Protein 4GLK (pdb70)

GO terms:
  GO:0004521 RNA endonuclease activity (F, IDA)

Radius of gyration: 15.34 Å; Cα contacts (8 Å, |Δi|>4): 278; chains: 1; bounding box: 35×34×40 Å

CATH classification: 3.10.129.130

InterPro domains:
  IPR025911 ToxN/AbiQ toxin [PF13958] (15-171)
  IPR053735 Type III TA system endoribonuclease [G3DSA:3.10.129.130] (12-183)

Structure (mmCIF, N/CA/C/O backbone):
data_4GLK
#
_entry.id   4GLK
#
_cell.length_a   50.140
_cell.length_b   54.510
_cell.length_c   64.240
_cell.angle_alpha   90.00
_cell.angle_beta   90.00
_cell.angle_gamma   90.00
#
_symmetry.space_group_name_H-M   'P 21 21 21'
#
loop_
_entity.id
_entity.type
_entity.pdbx_description
1 polymer AbiQ
2 non-polymer GLYCEROL
3 water water
#
loop_
_atom_site.group_PDB
_atom_site.id
_atom_site.type_symbol
_atom_site.label_atom_id
_atom_site.label_alt_id
_atom_site.label_comp_id
_atom_site.label_asym_id
_atom_site.label_entity_id
_atom_site.label_seq_id
_atom_site.pdbx_PDB_ins_code
_atom_site.Cartn_x
_atom_site.Cartn_y
_atom_site.Cartn_z
_atom_site.occupancy
_atom_site.B_iso_or_equiv
_atom_site.auth_seq_id
_atom_site.auth_comp_id
_atom_site.auth_asym_id
_atom_site.auth_atom_id
_atom_site.pdbx_PDB_model_num
ATOM 1 N N . GLY A 1 1 ? 9.477 14.555 -21.103 1.00 45.02 1 GLY A N 1
ATOM 2 C CA . GLY A 1 1 ? 8.332 13.887 -20.463 1.00 44.15 1 GLY A CA 1
ATOM 3 C C . GLY A 1 1 ? 6.973 14.426 -20.962 1.00 44.59 1 GLY A C 1
ATOM 4 O O . GLY A 1 1 ? 6.854 15.624 -21.216 1.00 44.94 1 GLY A O 1
ATOM 5 N N . THR A 1 2 ? 5.967 13.536 -21.128 1.00 36.69 2 THR A N 1
ATOM 6 C CA . THR A 1 2 ? 4.661 13.867 -21.718 1.00 34.73 2 THR A CA 1
ATOM 7 C C . THR A 1 2 ? 3.439 13.896 -20.794 1.00 31.36 2 THR A C 1
ATOM 8 O O . THR A 1 2 ? 3.265 13.005 -19.975 1.00 30.54 2 THR A O 1
ATOM 12 N N . LEU A 1 3 ? 2.546 14.869 -21.012 1.00 23.44 3 LEU A N 1
ATOM 13 C CA . LEU A 1 3 ? 1.274 14.987 -20.293 1.00 23.27 3 LEU A CA 1
ATOM 14 C C . LEU A 1 3 ? 0.305 13.847 -20.734 1.00 26.84 3 LEU A C 1
ATOM 15 O O . LEU A 1 3 ? 0.192 13.558 -21.925 1.00 24.69 3 LEU A O 1
ATOM 20 N N . ARG A 1 4 ? -0.374 13.209 -19.769 1.00 23.86 4 ARG A N 1
ATOM 21 C CA . ARG A 1 4 ? -1.301 12.108 -20.014 1.00 23.17 4 ARG A CA 1
ATOM 22 C C . ARG A 1 4 ? -2.410 12.169 -19.017 1.00 26.70 4 ARG A C 1
ATOM 23 O O . ARG A 1 4 ? -2.252 12.813 -17.986 1.00 26.16 4 ARG A O 1
ATOM 31 N N . PHE A 1 5 ? -3.464 11.359 -19.233 1.00 24.17 5 PHE A N 1
ATOM 32 C CA . PHE A 1 5 ? -4.600 11.260 -18.321 1.00 23.28 5 PHE A CA 1
ATOM 33 C C . PHE A 1 5 ? -4.413 10.114 -17.360 1.00 24.76 5 PHE A C 1
ATOM 34 O O . PHE A 1 5 ? -3.959 9.030 -17.734 1.00 23.20 5 PHE A O 1
ATOM 42 N N . PHE A 1 6 ? -4.788 10.346 -16.117 1.00 20.14 6 PHE A N 1
ATOM 43 C CA . PHE A 1 6 ? -4.671 9.322 -15.092 1.00 19.13 6 PHE A CA 1
ATOM 44 C C . PHE A 1 6 ? -5.832 9.422 -14.160 1.00 25.86 6 PHE A C 1
ATOM 45 O O . PHE A 1 6 ? -6.516 10.457 -14.100 1.00 25.25 6 PHE A O 1
ATOM 53 N N . THR A 1 7 ? -6.001 8.353 -13.373 1.00 22.22 7 THR A N 1
ATOM 54 C CA . THR A 1 7 ? -6.870 8.319 -12.226 1.00 22.10 7 THR A CA 1
ATOM 55 C C . THR A 1 7 ? -5.931 7.938 -11.093 1.00 23.88 7 THR A C 1
ATOM 56 O O . THR A 1 7 ? -4.779 7.535 -11.321 1.00 20.45 7 THR A O 1
ATOM 60 N N . VAL A 1 8 ? -6.393 8.132 -9.871 1.00 20.60 8 VAL A N 1
ATOM 61 C CA . VAL A 1 8 ? -5.622 7.801 -8.686 1.00 20.85 8 VAL A CA 1
ATOM 62 C C . VAL A 1 8 ? -6.446 6.754 -7.937 1.00 27.29 8 VAL A C 1
ATOM 63 O O . VAL A 1 8 ? -7.681 6.736 -8.082 1.00 26.59 8 VAL A O 1
ATOM 67 N N . THR A 1 9 ? -5.785 5.835 -7.192 1.00 25.02 9 THR A N 1
ATOM 68 C CA . THR A 1 9 ? -6.536 4.818 -6.445 1.00 24.53 9 THR A CA 1
ATOM 69 C C . THR A 1 9 ? -7.430 5.509 -5.397 1.00 29.56 9 THR A C 1
ATOM 70 O O . THR A 1 9 ? -7.002 6.490 -4.769 1.00 28.31 9 THR A O 1
ATOM 74 N N . ASP A 1 10 ? -8.662 4.989 -5.215 1.00 27.34 10 ASP A N 1
ATOM 75 C CA . ASP A 1 10 ? -9.639 5.463 -4.236 1.00 27.13 10 ASP A CA 1
ATOM 76 C C . ASP A 1 10 ? -9.026 5.400 -2.846 1.00 31.98 10 ASP A C 1
ATOM 77 O O . ASP A 1 10 ? -9.254 6.300 -2.038 1.00 31.69 10 ASP A O 1
ATOM 82 N N . GLU A 1 11 ? -8.164 4.379 -2.601 1.00 29.93 11 GLU A N 1
ATOM 83 C CA . GLU A 1 11 ? -7.471 4.159 -1.328 1.00 29.92 11 GLU A CA 1
ATOM 84 C C . GLU A 1 11 ? -6.492 5.292 -1.008 1.00 31.17 11 GLU A C 1
ATOM 85 O O . GLU A 1 11 ? -6.560 5.869 0.081 1.00 30.85 11 GLU A O 1
ATOM 91 N N . TYR A 1 12 ? -5.607 5.642 -1.970 1.00 26.84 12 TYR A N 1
ATOM 92 C CA . TYR A 1 12 ? -4.670 6.746 -1.815 1.00 24.85 12 TYR A CA 1
ATOM 93 C C . TYR A 1 12 ? -5.398 8.094 -1.640 1.00 28.54 12 TYR A C 1
ATOM 94 O O . TYR A 1 12 ? -4.977 8.903 -0.814 1.00 29.35 12 TYR A O 1
ATOM 103 N N . ILE A 1 13 ? -6.460 8.350 -2.431 1.00 24.53 13 ILE A N 1
ATOM 104 C CA . ILE A 1 13 ? -7.242 9.596 -2.315 1.00 23.75 13 ILE A CA 1
ATOM 105 C C . ILE A 1 13 ? -7.894 9.694 -0.933 1.00 28.12 13 ILE A C 1
ATOM 106 O O . ILE A 1 13 ? -7.778 10.739 -0.284 1.00 28.66 13 ILE A O 1
ATOM 111 N N . ALA A 1 14 ? -8.529 8.591 -0.467 1.00 23.95 14 ALA A N 1
ATOM 112 C CA . ALA A 1 14 ? -9.180 8.537 0.848 1.00 24.90 14 ALA A CA 1
ATOM 113 C C . ALA A 1 14 ? -8.154 8.808 1.938 1.00 31.37 14 ALA A C 1
ATOM 114 O O . ALA A 1 14 ? -8.482 9.474 2.909 1.00 31.72 14 ALA A O 1
ATOM 116 N N . TYR A 1 15 ? -6.902 8.350 1.735 1.00 28.74 15 TYR A N 1
ATOM 117 C CA . TYR A 1 15 ? -5.797 8.562 2.657 1.00 29.68 15 TYR A CA 1
ATOM 118 C C . TYR A 1 15 ? -5.358 10.036 2.696 1.00 35.87 15 TYR A C 1
ATOM 119 O O . TYR A 1 15 ? -5.130 10.557 3.789 1.00 35.98 15 TYR A O 1
ATOM 128 N N . LEU A 1 16 ? -5.218 10.699 1.519 1.00 31.19 16 LEU A N 1
ATOM 129 C CA . LEU A 1 16 ? -4.839 12.114 1.487 1.00 30.58 16 LEU A CA 1
ATOM 130 C C . LEU A 1 16 ? -5.933 12.978 2.100 1.00 33.42 16 LEU A C 1
ATOM 131 O O . LEU A 1 16 ? -5.607 13.932 2.794 1.00 32.31 16 LEU A O 1
ATOM 136 N N . ARG A 1 17 ? -7.219 12.633 1.859 1.00 30.45 17 ARG A N 1
ATOM 137 C CA . ARG A 1 17 ? -8.372 13.374 2.385 1.00 30.61 17 ARG A CA 1
ATOM 138 C C . ARG A 1 17 ? -8.493 13.311 3.921 1.00 36.82 17 ARG A C 1
ATOM 139 O O . ARG A 1 17 ? -9.235 14.108 4.500 1.00 36.88 17 ARG A O 1
ATOM 147 N N . LYS A 1 18 ? -7.748 12.389 4.584 1.00 35.30 18 LYS A N 1
ATOM 148 C CA . LYS A 1 18 ? -7.642 12.330 6.050 1.00 36.08 18 LYS A CA 1
ATOM 149 C C . LYS A 1 18 ? -6.984 13.627 6.567 1.00 40.39 18 LYS A C 1
ATOM 150 O O . LYS A 1 18 ? -7.371 14.136 7.610 1.00 40.26 18 LYS A O 1
ATOM 156 N N . PHE A 1 19 ? -5.990 14.142 5.811 1.00 35.94 19 PHE A N 1
ATOM 157 C CA . PHE A 1 19 ? -5.151 15.306 6.155 1.00 35.29 19 PHE A CA 1
ATOM 158 C C . PHE A 1 19 ? -5.482 16.581 5.377 1.00 37.12 19 PHE A C 1
ATOM 159 O O . PHE A 1 19 ? -5.313 17.666 5.925 1.00 36.90 19 PHE A O 1
ATOM 167 N N . GLU A 1 20 ? -5.965 16.458 4.118 1.00 31.58 20 GLU A N 1
ATOM 168 C CA . GLU A 1 20 ? -6.324 17.589 3.270 1.00 29.89 20 GLU A CA 1
ATOM 169 C C . GLU A 1 20 ? -7.703 17.417 2.615 1.00 32.77 20 GLU A C 1
ATOM 170 O O . GLU A 1 20 ? -7.817 16.728 1.607 1.00 31.65 20 GLU A O 1
ATOM 176 N N . SER A 1 21 ? -8.732 18.106 3.151 1.00 30.59 21 SER A N 1
ATOM 177 C CA . SER A 1 21 ? -10.123 18.079 2.651 1.00 30.25 21 SER A CA 1
ATOM 178 C C . SER A 1 21 ? -10.275 18.727 1.260 1.00 33.69 21 SER A C 1
ATOM 179 O O . SER A 1 21 ? -11.316 18.562 0.603 1.00 32.05 21 SER A O 1
ATOM 182 N N . LYS A 1 22 ? -9.254 19.504 0.830 1.00 29.29 22 LYS A N 1
ATOM 183 C CA . LYS A 1 22 ? -9.273 20.178 -0.462 1.00 28.20 22 LYS A CA 1
ATOM 184 C C . LYS A 1 22 ? -9.049 19.191 -1.596 1.00 32.06 22 LYS A C 1
ATOM 185 O O . LYS A 1 22 ? -9.376 19.494 -2.750 1.00 31.86 22 LYS A O 1
ATOM 191 N N . VAL A 1 23 ? -8.454 18.020 -1.267 1.00 27.20 23 VAL A N 1
ATOM 192 C CA . VAL A 1 23 ? -8.189 16.935 -2.225 1.00 26.14 23 VAL A CA 1
ATOM 193 C C . VAL A 1 23 ? -9.560 16.496 -2.765 1.00 29.75 23 VAL A C 1
ATOM 194 O O . VAL A 1 23 ? -10.494 16.317 -1.982 1.00 29.00 23 VAL A O 1
ATOM 198 N N . HIS A 1 24 ? -9.690 16.407 -4.089 1.00 28.27 24 HIS A N 1
ATOM 199 C CA . HIS A 1 24 ? -10.953 16.074 -4.749 1.00 28.43 24 HIS A CA 1
ATOM 200 C C . HIS A 1 24 ? -11.534 14.770 -4.319 1.00 29.22 24 HIS A C 1
ATOM 201 O O . HIS A 1 24 ? -10.827 13.761 -4.267 1.00 27.26 24 HIS A O 1
ATOM 208 N N . TYR A 1 25 ? -12.824 14.798 -3.956 1.00 25.36 25 TYR A N 1
ATOM 209 C CA . TYR A 1 25 ? -13.517 13.594 -3.576 1.00 25.30 25 TYR A CA 1
ATOM 210 C C . TYR A 1 25 ? -13.668 12.709 -4.799 1.00 30.80 25 TYR A C 1
ATOM 211 O O . TYR A 1 25 ? -13.934 13.197 -5.905 1.00 29.43 25 TYR A O 1
ATOM 220 N N . GLN A 1 26 ? -13.484 11.404 -4.586 1.00 28.78 26 GLN A N 1
ATOM 221 C CA . GLN A 1 26 ? -13.729 10.403 -5.602 1.00 29.99 26 GLN A CA 1
ATOM 222 C C . GLN A 1 26 ? -14.082 9.061 -4.971 1.00 41.75 26 GLN A C 1
ATOM 223 O O . GLN A 1 26 ? -13.688 8.792 -3.835 1.00 42.86 26 GLN A O 1
ATOM 229 N N . TYR A 1 27 ? -14.808 8.227 -5.726 1.00 42.51 27 TYR A N 1
ATOM 230 C CA . TYR A 1 27 ? -15.122 6.832 -5.439 1.00 45.32 27 TYR A CA 1
ATOM 231 C C . TYR A 1 27 ? -15.716 6.164 -6.658 1.00 53.03 27 TYR A C 1
ATOM 232 O O . TYR A 1 27 ? -16.593 6.749 -7.284 1.00 53.44 27 TYR A O 1
ATOM 241 N N . GLU A 1 28 ? -15.226 4.953 -7.007 1.00 52.13 28 GLU A N 1
ATOM 242 C CA . GLU A 1 28 ? -15.682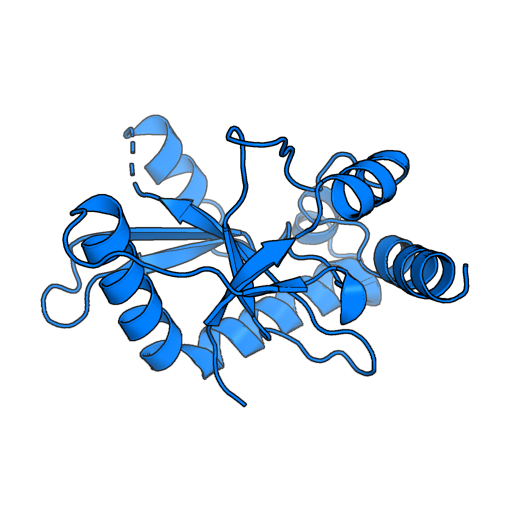 4.142 -8.147 1.00 53.55 28 GLU A CA 1
ATOM 243 C C . GLU A 1 28 ? -16.039 4.941 -9.418 1.00 61.26 28 GLU A C 1
ATOM 244 O O . GLU A 1 28 ? -15.145 5.182 -10.227 1.00 62.63 28 GLU A O 1
ATOM 250 N N . ASN A 1 29 ? -17.318 5.386 -9.565 1.00 59.19 29 ASN A N 1
ATOM 251 C CA . ASN A 1 29 ? -17.796 6.203 -10.696 1.00 59.49 29 ASN A CA 1
ATOM 252 C C . ASN A 1 29 ? -18.169 7.672 -10.375 1.00 62.67 29 ASN A C 1
ATOM 253 O O . ASN A 1 29 ? -18.803 8.377 -11.169 1.00 63.18 29 ASN A O 1
ATOM 258 N N . ASN A 1 30 ? -17.715 8.125 -9.207 1.00 57.56 30 ASN A N 1
ATOM 259 C CA . ASN A 1 30 ? -17.747 9.502 -8.736 1.00 57.01 30 ASN A CA 1
ATOM 260 C C . ASN A 1 30 ? -16.224 9.764 -8.781 1.00 60.06 30 ASN A C 1
ATOM 261 O O . ASN A 1 30 ? -15.639 10.188 -7.787 1.00 61.08 30 ASN A O 1
ATOM 266 N N . ALA A 1 31 ? -15.579 9.434 -9.942 1.00 52.98 31 ALA A N 1
ATOM 267 C CA . ALA A 1 31 ? -14.130 9.465 -10.157 1.00 51.02 31 ALA A CA 1
ATOM 268 C C . ALA A 1 31 ? -13.552 10.743 -10.764 1.00 50.30 31 ALA A C 1
ATOM 269 O O . ALA A 1 31 ? -14.220 11.404 -11.562 1.00 51.70 31 ALA A O 1
ATOM 271 N N . SER A 1 32 ? -12.307 11.079 -10.377 1.00 39.61 32 SER A N 1
ATOM 272 C CA . SER A 1 32 ? -11.595 12.271 -10.813 1.00 37.14 32 SER A CA 1
ATOM 273 C C . SER A 1 32 ? -10.564 11.972 -11.904 1.00 35.88 32 SER A C 1
ATOM 274 O O . SER A 1 32 ? -9.842 10.982 -11.817 1.00 35.74 32 SER A O 1
ATOM 277 N N . THR A 1 33 ? -10.505 12.815 -12.929 1.00 28.64 33 THR A N 1
ATOM 278 C CA . THR A 1 33 ? -9.487 12.672 -13.969 1.00 26.52 33 THR A CA 1
ATOM 279 C C . THR A 1 33 ? -8.399 13.662 -13.668 1.00 25.93 33 THR A C 1
ATOM 280 O O . THR A 1 33 ? -8.664 14.826 -13.363 1.00 23.18 33 THR A O 1
ATOM 284 N N . TYR A 1 34 ? -7.183 13.152 -13.659 1.00 22.91 34 TYR A N 1
ATOM 285 C CA . TYR A 1 34 ? -5.977 13.885 -13.352 1.00 22.15 34 TYR A CA 1
ATOM 286 C C . TYR A 1 34 ? -5.117 13.943 -14.594 1.00 27.28 34 TYR A C 1
ATOM 287 O O . TYR A 1 34 ? -5.203 13.067 -15.460 1.00 26.23 34 TYR A O 1
ATOM 296 N N . VAL A 1 35 ? -4.265 14.965 -14.667 1.00 24.57 35 VAL A N 1
ATOM 297 C CA . VAL A 1 35 ? -3.300 15.140 -15.736 1.00 24.11 35 VAL A CA 1
ATOM 298 C C . VAL A 1 35 ? -1.932 15.339 -15.103 1.00 28.92 35 VAL A C 1
ATOM 299 O O . VAL A 1 35 ? -1.802 16.035 -14.091 1.00 26.45 35 VAL A O 1
ATOM 303 N N . GLY A 1 36 ? -0.925 14.733 -15.713 1.00 26.50 36 GLY A N 1
ATOM 304 C CA . GLY A 1 36 ? 0.444 14.858 -15.241 1.00 26.69 36 GLY A CA 1
ATOM 305 C C . GLY A 1 36 ? 1.478 14.251 -16.155 1.00 29.43 36 GLY A C 1
ATOM 306 O O . GLY A 1 36 ? 1.124 13.597 -17.141 1.00 28.52 36 GLY A O 1
ATOM 307 N N . VAL A 1 37 ? 2.774 14.430 -15.831 1.00 26.58 37 VAL A N 1
ATOM 308 C CA . VAL A 1 37 ? 3.309 15.189 -14.682 1.00 26.77 37 VAL A CA 1
ATOM 309 C C . VAL A 1 37 ? 3.407 16.667 -15.072 1.00 34.54 37 VAL A C 1
ATOM 310 O O . VAL A 1 37 ? 3.909 17.007 -16.141 1.00 32.29 37 VAL A O 1
ATOM 314 N N . VAL A 1 38 ? 2.881 17.525 -14.207 1.00 33.42 38 VAL A N 1
ATOM 315 C CA . VAL A 1 38 ? 2.849 18.965 -14.414 1.00 33.48 38 VAL A CA 1
ATOM 316 C C . VAL A 1 38 ? 4.007 19.621 -13.665 1.00 37.50 38 VAL A C 1
ATOM 317 O O . VAL A 1 38 ? 4.409 20.733 -13.990 1.00 34.96 38 VAL A O 1
ATOM 321 N N . LEU A 1 39 ? 4.509 18.938 -12.634 1.00 36.41 39 LEU A N 1
ATOM 322 C CA . LEU A 1 39 ? 5.549 19.450 -11.747 1.00 37.63 39 LEU A CA 1
ATOM 323 C C . LEU A 1 39 ? 6.254 18.255 -11.104 1.00 44.02 39 LEU A C 1
ATOM 324 O O . LEU A 1 39 ? 5.620 17.429 -10.440 1.00 43.48 39 LEU A O 1
ATOM 329 N N . LYS A 1 40 ? 7.546 18.135 -11.361 1.00 43.20 40 LYS A N 1
ATOM 330 C CA . LYS A 1 40 ? 8.391 17.096 -10.802 1.00 44.60 40 LYS A CA 1
ATOM 331 C C . LYS A 1 40 ? 9.210 17.909 -9.796 1.00 53.27 40 LYS A C 1
ATOM 332 O O . LYS A 1 40 ? 10.188 18.569 -10.169 1.00 54.08 40 LYS A O 1
ATOM 338 N N . LYS A 1 41 ? 8.722 17.981 -8.550 1.00 52.05 41 LYS A N 1
ATOM 339 C CA . LYS A 1 41 ? 9.356 18.833 -7.551 1.00 53.97 41 LYS A CA 1
ATOM 340 C C . LYS A 1 41 ? 9.688 18.155 -6.211 1.00 61.85 41 LYS A C 1
ATOM 341 O O . LYS A 1 41 ? 9.071 18.500 -5.198 1.00 62.91 41 LYS A O 1
ATOM 343 N N . ASN A 1 42 ? 10.706 17.244 -6.162 1.00 58.77 42 ASN A N 1
ATOM 344 C CA . ASN A 1 42 ? 11.499 16.725 -7.294 1.00 57.79 42 ASN A CA 1
ATOM 345 C C . ASN A 1 42 ? 11.380 15.210 -7.396 1.00 59.38 42 ASN A C 1
ATOM 346 O O . ASN A 1 42 ? 11.331 14.667 -8.502 1.00 59.41 42 ASN A O 1
ATOM 351 N N . ASP A 1 43 ? 11.290 14.528 -6.241 1.00 53.02 43 ASP A N 1
ATOM 352 C CA . ASP A 1 43 ? 11.081 13.080 -6.174 1.00 50.95 43 ASP A CA 1
ATOM 353 C C . ASP A 1 43 ? 9.591 12.831 -6.408 1.00 47.89 43 ASP A C 1
ATOM 354 O O . ASP A 1 43 ? 9.186 11.737 -6.814 1.00 48.26 43 ASP A O 1
ATOM 359 N N . PHE A 1 44 ? 8.781 13.873 -6.157 1.00 38.44 44 PHE A N 1
ATOM 360 C CA . PHE A 1 44 ? 7.333 13.857 -6.279 1.00 35.45 44 PHE A CA 1
ATOM 361 C C . PHE A 1 44 ? 6.830 14.265 -7.627 1.00 36.10 44 PHE A C 1
ATOM 362 O O . PHE A 1 44 ? 7.269 15.270 -8.183 1.00 36.21 44 PHE A O 1
ATOM 370 N N . ASN A 1 45 ? 5.882 13.487 -8.139 1.00 30.13 45 ASN A N 1
ATOM 371 C CA . ASN A 1 45 ? 5.193 13.782 -9.386 1.00 28.01 45 ASN A CA 1
ATOM 372 C C . ASN A 1 45 ? 3.820 14.320 -9.045 1.00 27.32 45 ASN A C 1
ATOM 373 O O . ASN A 1 45 ? 3.082 13.692 -8.294 1.00 27.06 45 ASN A O 1
ATOM 378 N N . TYR A 1 46 ? 3.515 15.509 -9.558 1.00 21.60 46 TYR A N 1
ATOM 379 C CA . TYR A 1 46 ? 2.280 16.241 -9.311 1.00 21.61 46 TYR A CA 1
ATOM 380 C C . TYR A 1 46 ? 1.287 16.104 -10.432 1.00 25.82 46 TYR A C 1
ATOM 381 O O . TYR A 1 46 ? 1.631 16.214 -11.606 1.00 25.57 46 TYR A O 1
ATOM 390 N N . PHE A 1 47 ? 0.047 15.850 -10.049 1.00 22.47 47 PHE A N 1
ATOM 391 C CA . PHE A 1 47 ? -1.070 15.656 -10.956 1.00 21.14 47 PHE A CA 1
ATOM 392 C C . PHE A 1 47 ? -2.188 16.636 -10.633 1.00 23.19 47 PHE A C 1
ATOM 393 O O . PHE A 1 47 ? -2.522 16.793 -9.473 1.00 21.68 47 PHE A O 1
ATOM 401 N N . ILE A 1 48 ? -2.733 17.315 -11.665 1.00 21.15 48 ILE A N 1
ATOM 402 C CA . ILE A 1 48 ? -3.813 18.305 -11.554 1.00 19.80 48 ILE A CA 1
ATOM 403 C C . ILE A 1 48 ? -5.165 17.658 -11.884 1.00 22.79 48 ILE A C 1
ATOM 404 O O . ILE A 1 48 ? -5.305 17.032 -12.950 1.00 21.08 48 ILE A O 1
ATOM 409 N N . PRO A 1 49 ? -6.196 17.850 -11.037 1.00 16.77 49 PRO A N 1
ATOM 410 C CA . PRO A 1 49 ? -7.525 17.358 -11.423 1.00 18.42 49 PRO A CA 1
ATOM 411 C C . PRO A 1 49 ? -8.113 18.272 -12.510 1.00 25.42 49 PRO A C 1
ATOM 412 O O . PRO A 1 49 ? -7.879 19.466 -12.518 1.00 22.62 49 PRO A O 1
ATOM 416 N N . LEU A 1 50 ? -8.813 17.676 -13.463 1.00 27.25 50 LEU A N 1
ATOM 417 C CA . LEU A 1 50 ? -9.418 18.352 -14.601 1.00 28.85 50 LEU A CA 1
ATOM 418 C C . LEU A 1 50 ? -10.935 18.319 -14.425 1.00 34.18 50 LEU A C 1
ATOM 419 O O . LEU A 1 50 ? -11.486 17.257 -14.095 1.00 32.89 50 LEU A O 1
ATOM 424 N N . LEU A 1 51 ? -11.599 19.478 -14.624 1.00 31.55 51 LEU A N 1
ATOM 425 C CA . LEU A 1 51 ? -13.062 19.594 -14.613 1.00 33.44 51 LEU A CA 1
ATOM 426 C C . LEU A 1 51 ? -13.540 19.962 -16.019 1.00 40.28 51 LEU A C 1
ATOM 427 O O . LEU A 1 51 ? -13.013 20.909 -16.602 1.00 38.95 51 LEU A O 1
ATOM 432 N N . SER A 1 52 ? -14.528 19.234 -16.561 1.00 39.88 52 SER A N 1
ATOM 433 C CA . SER A 1 52 ? -15.082 19.524 -17.891 1.00 41.94 52 SER A CA 1
ATOM 434 C C . SER A 1 52 ? -15.957 20.773 -17.888 1.00 48.31 52 SER A C 1
ATOM 435 O O . SER A 1 52 ? -16.560 21.087 -16.861 1.00 48.30 52 SER A O 1
ATOM 438 N N . TYR A 1 53 ? -16.008 21.501 -19.025 1.00 46.81 53 TYR A N 1
ATOM 439 C CA . TYR A 1 53 ? -16.828 22.713 -19.166 1.00 47.32 53 TYR A CA 1
ATOM 440 C C . TYR A 1 53 ? -18.325 22.365 -19.239 1.00 52.00 53 TYR A C 1
ATOM 441 O O . TYR A 1 53 ? -18.700 21.443 -19.963 1.00 51.43 53 TYR A O 1
ATOM 450 N N . ASN A 1 57 ? -22.962 26.482 -14.861 1.00 76.81 57 ASN A N 1
ATOM 451 C CA . ASN A 1 57 ? -23.092 27.189 -16.115 1.00 76.58 57 ASN A CA 1
ATOM 452 C C . ASN A 1 57 ? -22.561 28.568 -15.916 1.00 80.63 57 ASN A C 1
ATOM 453 O O . ASN A 1 57 ? -21.573 28.716 -15.243 1.00 80.58 57 ASN A O 1
ATOM 455 N N . PRO A 1 58 ? -23.235 29.615 -16.556 1.00 73.69 58 PRO A N 1
ATOM 456 C CA . PRO A 1 58 ? -22.701 30.955 -16.249 1.00 73.06 58 PRO A CA 1
ATOM 457 C C . PRO A 1 58 ? -22.236 31.291 -14.831 1.00 75.93 58 PRO A C 1
ATOM 458 O O . PRO A 1 58 ? -21.544 32.271 -14.633 1.00 74.66 58 PRO A O 1
ATOM 462 N N . GLU A 1 59 ? -22.644 30.463 -13.871 1.00 72.10 59 GLU A N 1
ATOM 463 C CA . GLU A 1 59 ? -22.269 30.630 -12.475 1.00 71.35 59 GLU A CA 1
ATOM 464 C C . GLU A 1 59 ? -20.794 30.370 -12.384 1.00 72.94 59 GLU A C 1
ATOM 465 O O . GLU A 1 59 ? -19.971 31.236 -12.100 1.00 72.47 59 GLU A O 1
ATOM 471 N N . LYS A 1 60 ? -20.526 29.118 -12.663 1.00 67.27 60 LYS A N 1
ATOM 472 C CA . LYS A 1 60 ? -19.269 28.435 -12.534 1.00 65.80 60 LYS A CA 1
ATOM 473 C C . LYS A 1 60 ? -18.177 29.026 -13.391 1.00 66.37 60 LYS A C 1
ATOM 474 O O . LYS A 1 60 ? -17.107 29.334 -12.909 1.00 64.52 60 LYS A O 1
ATOM 480 N N . ASP A 1 61 ? -18.472 29.125 -14.676 1.00 61.58 61 ASP A N 1
ATOM 481 C CA . ASP A 1 61 ? -17.582 29.674 -15.686 1.00 60.29 61 ASP A CA 1
ATOM 482 C C . ASP A 1 61 ? -17.052 31.036 -15.273 1.00 61.73 61 ASP A C 1
ATOM 483 O O . ASP A 1 61 ? -15.931 31.384 -15.637 1.00 61.53 61 ASP A O 1
ATOM 485 N N . LYS A 1 62 ? -17.862 31.805 -14.525 1.00 55.68 62 LYS A N 1
ATOM 486 C CA . LYS A 1 62 ? -17.510 33.143 -14.063 1.00 54.21 62 LYS A CA 1
ATOM 487 C C . LYS A 1 62 ? -16.602 33.087 -12.856 1.00 55.21 62 LYS A C 1
ATOM 488 O O . LYS A 1 62 ? -15.677 33.886 -12.749 1.00 55.00 62 LYS A O 1
ATOM 490 N N . ALA A 1 63 ? -16.873 32.145 -11.943 1.00 49.46 63 ALA A N 1
ATOM 491 C CA . ALA A 1 63 ? -16.078 31.910 -10.755 1.00 48.20 63 ALA A CA 1
ATOM 492 C C . ALA A 1 63 ? -14.664 31.462 -11.128 1.00 48.84 63 ALA A C 1
ATOM 493 O O . ALA A 1 63 ? -13.717 31.901 -10.491 1.00 47.35 63 ALA A O 1
ATOM 495 N N . MET A 1 64 ? -14.534 30.639 -12.180 1.00 43.98 64 MET A N 1
ATOM 496 C CA . MET A 1 64 ? -13.276 30.091 -12.675 1.00 43.29 64 MET A CA 1
ATOM 497 C C . MET A 1 64 ? -12.415 31.169 -13.317 1.00 48.38 64 MET A C 1
ATOM 498 O O . MET A 1 64 ? -11.197 31.151 -13.148 1.00 47.82 64 MET A O 1
ATOM 503 N N . LYS A 1 65 ? -13.053 32.115 -14.030 1.00 45.12 65 LYS A N 1
ATOM 504 C CA . LYS A 1 65 ? -12.415 33.254 -14.697 1.00 44.85 65 LYS A CA 1
ATOM 505 C C . LYS A 1 65 ? -11.785 34.166 -13.649 1.00 49.00 65 LYS A C 1
ATOM 506 O O . LYS A 1 65 ? -10.714 34.716 -13.887 1.00 49.34 65 LYS A O 1
ATOM 512 N N . LYS A 1 66 ? -12.440 34.313 -12.487 1.00 44.11 66 LYS A N 1
ATOM 513 C CA . LYS A 1 66 ? -11.970 35.155 -11.393 1.00 43.43 66 LYS A CA 1
ATOM 514 C C . LYS A 1 66 ? -10.769 34.509 -10.678 1.00 45.31 66 LYS A C 1
ATOM 515 O O . LYS A 1 66 ? -10.017 35.205 -9.988 1.00 44.82 66 LYS A O 1
ATOM 517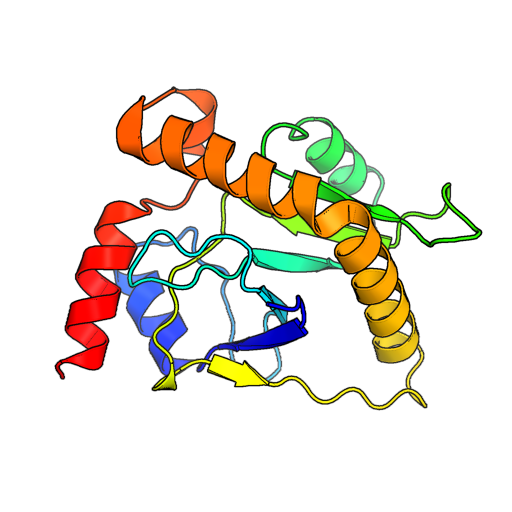 N N . ARG A 1 67 ? -10.598 33.182 -10.842 1.00 38.70 67 ARG A N 1
ATOM 518 C CA . ARG A 1 67 ? -9.469 32.495 -10.237 1.00 36.14 67 ARG A CA 1
ATOM 519 C C . ARG A 1 67 ? -8.366 32.091 -11.241 1.00 32.88 67 ARG A C 1
ATOM 520 O O . ARG A 1 67 ? -7.742 31.041 -11.107 1.00 30.74 67 ARG A O 1
ATOM 528 N N . SER A 1 68 ? -8.085 32.980 -12.209 1.00 27.22 68 SER A N 1
ATOM 529 C CA . SER A 1 68 ? -7.056 32.774 -13.235 1.00 26.57 68 SER A CA 1
ATOM 530 C C . SER A 1 68 ? -5.631 32.541 -12.682 1.00 27.75 68 SER A C 1
ATOM 531 O O . SER A 1 68 ? -4.810 32.004 -13.399 1.00 25.05 68 SER A O 1
ATOM 534 N N . ARG A 1 69 ? -5.351 32.904 -11.405 1.00 26.35 69 ARG A N 1
ATOM 535 C CA . ARG A 1 69 ? -4.050 32.646 -10.759 1.00 26.33 69 ARG A CA 1
ATOM 536 C C . ARG A 1 69 ? -3.861 31.164 -10.379 1.00 28.08 69 ARG A C 1
ATOM 537 O O . ARG A 1 69 ? -2.743 30.729 -10.098 1.00 27.10 69 ARG A O 1
ATOM 545 N N . ILE A 1 70 ? -4.951 30.411 -10.360 1.00 24.38 70 ILE A N 1
ATOM 546 C CA . ILE A 1 70 ? -5.031 29.049 -9.843 1.00 24.09 70 ILE A CA 1
ATOM 547 C C . ILE A 1 70 ? -5.682 28.034 -10.774 1.00 25.05 70 ILE A C 1
ATOM 548 O O . ILE A 1 70 ? -5.507 26.842 -10.591 1.00 22.90 70 ILE A O 1
ATOM 553 N N . VAL A 1 71 ? -6.441 28.506 -11.746 1.00 21.82 71 VAL A N 1
ATOM 554 C CA . VAL A 1 71 ? -7.154 27.656 -12.691 1.00 22.19 71 VAL A CA 1
ATOM 555 C C . VAL A 1 71 ? -6.698 27.991 -14.107 1.00 25.51 71 VAL A C 1
ATOM 556 O O . VAL A 1 71 ? -6.616 29.175 -14.447 1.00 22.91 71 VAL A O 1
ATOM 560 N N . THR A 1 72 ? -6.389 26.948 -14.918 1.00 22.21 72 THR A N 1
ATOM 561 C CA . THR A 1 72 ? -6.104 27.116 -16.338 1.00 22.80 72 THR A CA 1
ATOM 562 C C . THR A 1 72 ? -7.339 26.675 -17.116 1.00 27.69 72 THR A C 1
ATOM 563 O O . THR A 1 72 ? -7.831 25.561 -16.934 1.00 26.59 72 THR A O 1
ATOM 567 N N . ARG A 1 73 ? -7.785 27.531 -18.025 1.00 26.19 73 ARG A N 1
ATOM 568 C CA . ARG A 1 73 ? -8.929 27.279 -18.902 1.00 26.48 73 ARG A CA 1
ATOM 569 C C . ARG A 1 73 ? -8.477 26.523 -20.154 1.00 28.69 73 ARG A C 1
ATOM 570 O O . ARG A 1 73 ? -7.494 26.890 -20.789 1.00 26.98 73 ARG A O 1
ATOM 578 N N . LEU A 1 74 ? -9.160 25.438 -20.473 1.00 25.61 74 LEU A N 1
ATOM 579 C CA . LEU A 1 74 ? -8.790 24.599 -21.617 1.00 25.25 74 LEU A CA 1
ATOM 580 C C . LEU A 1 74 ? -9.645 24.986 -22.794 1.00 30.84 74 LEU A C 1
ATOM 581 O O . LEU A 1 74 ? -10.818 25.310 -22.621 1.00 30.54 74 LEU A O 1
ATOM 586 N N . PHE A 1 75 ? -9.049 25.015 -23.977 1.00 28.64 75 PHE A N 1
ATOM 587 C CA . PHE A 1 75 ? -9.737 25.376 -25.207 1.00 29.33 75 PHE A CA 1
ATOM 588 C C . PHE A 1 75 ? -9.493 24.317 -26.261 1.00 32.71 75 PHE A C 1
ATOM 589 O O . PHE A 1 75 ? -8.747 23.370 -26.012 1.00 31.45 75 PHE A O 1
ATOM 597 N N . GLU A 1 76 ? -10.139 24.461 -27.416 1.00 29.75 76 GLU A N 1
ATOM 598 C CA . GLU A 1 76 ? -9.996 23.511 -28.503 1.00 29.69 76 GLU A CA 1
ATOM 599 C C . GLU A 1 76 ? -9.027 24.062 -29.530 1.00 34.61 76 GLU A C 1
ATOM 600 O O . GLU A 1 76 ? -9.225 25.170 -29.984 1.00 34.56 76 GLU A O 1
ATOM 606 N N . ILE A 1 77 ? -7.986 23.317 -29.903 1.00 32.24 77 ILE A N 1
ATOM 607 C CA . ILE A 1 77 ? -7.066 23.807 -30.948 1.00 33.76 77 ILE A CA 1
ATOM 608 C C . ILE A 1 77 ? -7.780 23.760 -32.304 1.00 39.98 77 ILE A C 1
ATOM 609 O O . ILE A 1 77 ? -8.393 22.762 -32.640 1.00 40.37 77 ILE A O 1
ATOM 614 N N . GLY A 1 78 ? -7.713 24.851 -33.055 1.00 37.72 78 GLY A N 1
ATOM 615 C CA . GLY A 1 78 ? -8.440 24.967 -34.313 1.00 38.45 78 GLY A CA 1
ATOM 616 C C . GLY A 1 78 ? -9.880 25.403 -34.131 1.00 41.99 78 GLY A C 1
ATOM 617 O O . GLY A 1 78 ? -10.667 25.373 -35.061 1.00 42.03 78 GLY A O 1
ATOM 618 N N . ASN A 1 79 ? -10.236 25.795 -32.897 1.00 37.42 79 ASN A N 1
ATOM 619 C CA . ASN A 1 79 ? -11.542 26.300 -32.493 1.00 36.72 79 ASN A CA 1
ATOM 620 C C . ASN A 1 79 ? -11.332 26.891 -31.106 1.00 37.77 79 ASN A C 1
ATOM 621 O O . ASN A 1 79 ? -12.029 26.546 -30.165 1.00 35.43 79 ASN A O 1
ATOM 626 N N . ILE A 1 80 ? -10.339 27.793 -31.010 1.00 35.65 80 ILE A N 1
ATOM 627 C CA . ILE A 1 80 ? -9.763 28.378 -29.793 1.00 35.59 80 ILE A CA 1
ATOM 628 C C . ILE A 1 80 ? -10.718 29.119 -28.865 1.00 40.61 80 ILE A C 1
ATOM 629 O O . ILE A 1 80 ? -10.391 29.313 -27.700 1.00 41.62 80 ILE A O 1
ATOM 634 N N . ASN A 1 81 ? -11.883 29.538 -29.377 1.00 37.75 81 ASN A N 1
ATOM 635 C CA . ASN A 1 81 ? -12.892 30.233 -28.590 1.00 38.00 81 ASN A CA 1
ATOM 636 C C . ASN A 1 81 ? -13.932 29.308 -27.970 1.00 41.58 81 ASN A C 1
ATOM 637 O O . ASN A 1 81 ? -14.829 29.779 -27.279 1.00 43.05 81 ASN A O 1
ATOM 642 N N . ASN A 1 82 ? -13.792 28.002 -28.195 1.00 37.09 82 ASN A N 1
ATOM 643 C CA . ASN A 1 82 ? -14.675 26.988 -27.616 1.00 36.65 82 ASN A CA 1
ATOM 644 C C . ASN A 1 82 ? -14.020 26.400 -26.331 1.00 38.94 82 ASN A C 1
ATOM 645 O O . ASN A 1 82 ? -13.031 25.672 -26.442 1.00 37.14 82 ASN A O 1
ATOM 650 N N . PRO A 1 83 ? -14.522 26.757 -25.118 1.00 35.98 83 PRO A N 1
ATOM 651 C CA . PRO A 1 83 ? -13.911 26.228 -23.878 1.00 36.06 83 PRO A CA 1
ATOM 652 C C . PRO A 1 83 ? -14.237 24.750 -23.665 1.00 39.99 83 PRO A C 1
ATOM 653 O O . PRO A 1 83 ? -15.334 24.312 -23.992 1.00 42.50 83 PRO A O 1
ATOM 657 N N . LEU A 1 84 ? -13.276 23.975 -23.155 1.00 35.11 84 LEU A N 1
ATOM 658 C CA . LEU A 1 84 ? -13.388 22.520 -22.992 1.00 33.91 84 LEU A CA 1
ATOM 659 C C . LEU A 1 84 ? -13.361 22.048 -21.539 1.00 34.67 84 LEU A C 1
ATOM 660 O O . LEU A 1 84 ? -13.850 20.955 -21.240 1.00 33.60 84 LEU A O 1
ATOM 665 N N . GLY A 1 85 ? -12.761 22.847 -20.663 1.00 28.12 85 GLY A N 1
ATOM 666 C CA . GLY A 1 85 ? -12.644 22.499 -19.253 1.00 26.80 85 GLY A CA 1
ATOM 667 C C . GLY A 1 85 ? -11.683 23.353 -18.453 1.00 27.56 85 GLY A C 1
ATOM 668 O O . GLY A 1 85 ? -11.295 24.433 -18.904 1.00 26.41 85 GLY A O 1
ATOM 669 N N . TYR A 1 86 ? -11.320 22.885 -17.241 1.00 24.06 86 TYR A N 1
ATOM 670 C CA . TYR A 1 86 ? -10.454 23.618 -16.300 1.00 25.34 86 TYR A CA 1
ATOM 671 C C . TYR A 1 86 ? -9.487 22.737 -15.557 1.00 28.86 86 TYR A C 1
ATOM 672 O O . TYR A 1 86 ? -9.875 21.700 -15.008 1.00 26.37 86 TYR A O 1
ATOM 681 N N . LEU A 1 87 ? -8.256 23.234 -15.423 1.00 26.22 87 LEU A N 1
ATOM 682 C CA . LEU A 1 87 ? -7.227 22.611 -14.623 1.00 26.47 87 LEU A CA 1
ATOM 683 C C . LEU A 1 87 ? -7.191 23.361 -13.330 1.00 28.23 87 LEU A C 1
ATOM 684 O O . LEU A 1 87 ? -7.060 24.582 -13.326 1.00 27.11 87 LEU A O 1
ATOM 689 N N . LEU A 1 88 ? -7.309 22.641 -12.230 1.00 22.92 88 LEU A N 1
ATOM 690 C CA . LEU A 1 88 ? -7.341 23.240 -10.904 1.00 21.62 88 LEU A CA 1
ATOM 691 C C . LEU A 1 88 ? -5.989 23.064 -10.206 1.00 22.14 88 LEU A C 1
ATOM 692 O O . LEU A 1 88 ? -5.842 22.177 -9.384 1.00 19.86 88 LEU A O 1
ATOM 697 N N . HIS A 1 89 ? -4.984 23.881 -10.579 1.00 17.99 89 HIS A N 1
ATOM 698 C CA . HIS A 1 89 ? -3.608 23.867 -10.026 1.00 17.85 89 HIS A CA 1
ATOM 699 C C . HIS A 1 89 ? -3.565 23.862 -8.504 1.00 24.44 89 HIS A C 1
ATOM 700 O O . HIS A 1 89 ? -2.731 23.166 -7.918 1.00 23.66 89 HIS A O 1
ATOM 707 N N . HIS A 1 90 ? -4.469 24.634 -7.866 1.00 21.43 90 HIS A N 1
ATOM 708 C CA . HIS A 1 90 ? -4.590 24.722 -6.412 1.00 22.17 90 HIS A CA 1
ATOM 709 C C . HIS A 1 90 ? -4.961 23.400 -5.751 1.00 23.17 90 HIS A C 1
ATOM 710 O O . HIS A 1 90 ? -4.717 23.235 -4.561 1.00 23.43 90 HIS A O 1
ATOM 717 N N . ASN A 1 91 ? -5.505 22.453 -6.517 1.00 18.53 91 ASN A N 1
ATOM 718 C CA . ASN A 1 91 ? -5.885 21.124 -6.015 1.00 18.79 91 ASN A CA 1
ATOM 719 C C . ASN A 1 91 ? -4.983 20.004 -6.535 1.00 22.21 91 ASN A C 1
ATOM 720 O O . ASN A 1 91 ? -5.330 18.820 -6.413 1.00 21.03 91 ASN A O 1
ATOM 725 N N . MET A 1 92 ? -3.817 20.364 -7.070 1.00 18.35 92 MET A N 1
ATOM 726 C CA . MET A 1 92 ? -2.871 19.347 -7.539 1.00 19.35 92 MET A CA 1
ATOM 727 C C . MET A 1 92 ? -2.315 18.566 -6.335 1.00 24.30 92 MET A C 1
ATOM 728 O O . MET A 1 92 ? -2.315 19.072 -5.202 1.00 22.94 92 MET A O 1
ATOM 733 N N . ILE A 1 93 ? -1.876 17.322 -6.581 1.00 20.61 93 ILE A N 1
ATOM 734 C CA . ILE A 1 93 ? -1.401 16.450 -5.520 1.00 19.61 93 ILE A CA 1
ATOM 735 C C . ILE A 1 93 ? -0.184 15.647 -5.918 1.00 25.06 93 ILE A C 1
ATOM 736 O O . ILE A 1 93 ? -0.060 15.238 -7.084 1.00 23.58 93 ILE A O 1
ATOM 741 N N . PRO A 1 94 ? 0.674 15.296 -4.929 1.00 23.57 94 PRO A N 1
ATOM 742 C CA . PRO A 1 94 ? 1.771 14.370 -5.224 1.00 23.00 94 PRO A CA 1
ATOM 743 C C . PRO A 1 94 ? 1.205 12.941 -5.199 1.00 26.70 94 PRO A C 1
ATOM 744 O O . PRO A 1 94 ? 0.430 12.584 -4.296 1.00 26.78 94 PRO A O 1
ATOM 748 N N . VAL A 1 95 ? 1.540 12.138 -6.213 1.00 22.38 95 VAL A N 1
ATOM 749 C CA . VAL A 1 95 ? 1.032 10.766 -6.286 1.00 21.74 95 VAL A CA 1
ATOM 750 C C . VAL A 1 95 ? 2.203 9.794 -6.434 1.00 26.29 95 VAL A C 1
ATOM 751 O O . VAL A 1 95 ? 2.963 9.900 -7.406 1.00 23.83 95 VAL A O 1
ATOM 755 N N . PRO A 1 96 ? 2.347 8.820 -5.507 1.00 26.26 96 PRO A N 1
ATOM 756 C CA . PRO A 1 96 ? 3.422 7.812 -5.667 1.00 26.32 96 PRO A CA 1
ATOM 757 C C . PRO A 1 96 ? 3.131 6.977 -6.910 1.00 31.04 96 PRO A C 1
ATOM 758 O O . PRO A 1 96 ? 1.970 6.828 -7.290 1.00 28.59 96 PRO A O 1
ATOM 762 N N . ASP A 1 97 ? 4.177 6.473 -7.565 1.00 30.56 97 ASP A N 1
ATOM 763 C CA . ASP A 1 97 ? 4.071 5.654 -8.774 1.00 31.14 97 ASP A CA 1
ATOM 764 C C . ASP A 1 97 ? 3.010 4.529 -8.689 1.00 32.05 97 ASP A C 1
ATOM 765 O O . ASP A 1 97 ? 2.311 4.276 -9.666 1.00 31.58 97 ASP A O 1
ATOM 770 N N . SER A 1 98 ? 2.909 3.864 -7.529 1.00 26.94 98 SER A N 1
ATOM 771 C CA . SER A 1 98 ? 1.999 2.736 -7.288 1.00 27.00 98 SER A CA 1
ATOM 772 C C . SER A 1 98 ? 0.514 3.065 -7.334 1.00 31.17 98 SER A C 1
ATOM 773 O O . SER A 1 98 ? -0.300 2.172 -7.602 1.00 32.64 98 SER A O 1
ATOM 776 N N . GLU A 1 99 ? 0.153 4.325 -7.040 1.00 26.88 99 GLU A N 1
ATOM 777 C CA . GLU A 1 99 ? -1.248 4.758 -6.954 1.00 25.45 99 GLU A CA 1
ATOM 778 C C . GLU A 1 99 ? -1.768 5.429 -8.210 1.00 26.02 99 GLU A C 1
ATOM 779 O O . GLU A 1 99 ? -2.941 5.775 -8.290 1.00 23.95 99 GLU A O 1
ATOM 785 N N . LEU A 1 100 ? -0.895 5.585 -9.211 1.00 25.17 100 LEU A N 1
ATOM 786 C CA . LEU A 1 100 ? -1.222 6.209 -10.487 1.00 25.73 100 LEU A CA 1
ATOM 787 C C . LEU A 1 100 ? -1.831 5.191 -11.459 1.00 27.59 100 LEU A C 1
ATOM 788 O O . LEU A 1 100 ? -1.234 4.150 -11.698 1.00 27.28 100 LEU A O 1
ATOM 793 N N . ILE A 1 101 ? -3.011 5.490 -12.029 1.00 22.65 101 ILE A N 1
ATOM 794 C CA . ILE A 1 101 ? -3.669 4.554 -12.928 1.00 22.78 101 ILE A CA 1
ATOM 795 C C . ILE A 1 101 ? -3.891 5.192 -14.276 1.00 27.22 101 ILE A C 1
ATOM 796 O O . ILE A 1 101 ? -4.727 6.087 -14.379 1.00 27.36 101 ILE A O 1
ATOM 801 N N . PRO A 1 102 ? -3.188 4.745 -15.337 1.00 24.73 102 PRO A N 1
ATOM 802 C CA . PRO A 1 102 ? -3.412 5.347 -16.665 1.00 24.86 102 PRO A CA 1
ATOM 803 C C . PRO A 1 102 ? -4.882 5.276 -17.091 1.00 30.61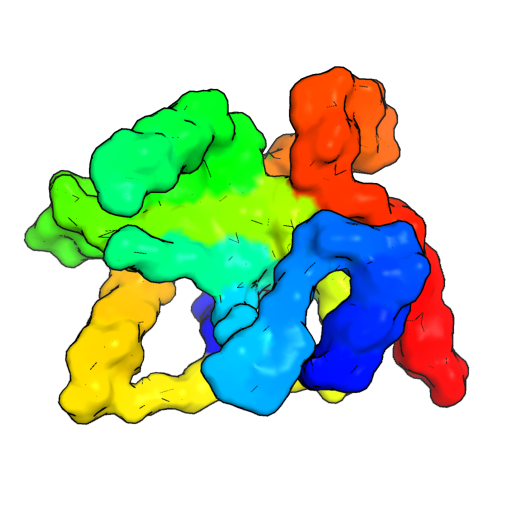 102 PRO A C 1
ATOM 804 O O . PRO A 1 102 ? -5.559 4.291 -16.797 1.00 31.08 102 PRO A O 1
ATOM 808 N N . LEU A 1 103 ? -5.395 6.334 -17.715 1.00 27.68 103 LEU A N 1
ATOM 809 C CA . LEU A 1 103 ? -6.797 6.325 -18.099 1.00 28.48 103 LEU A CA 1
ATOM 810 C C . LEU A 1 103 ? -7.025 5.984 -19.568 1.00 32.73 103 LEU A C 1
ATOM 811 O O . LEU A 1 103 ? -6.693 6.778 -20.448 1.00 32.85 103 LEU A O 1
ATOM 816 N N . PRO A 1 104 ? -7.632 4.815 -19.843 1.00 29.81 104 PRO A N 1
ATOM 817 C CA . PRO A 1 104 ? -7.908 4.443 -21.240 1.00 29.74 104 PRO A CA 1
ATOM 818 C C . PRO A 1 104 ? -9.116 5.202 -21.780 1.00 33.62 104 PRO A C 1
ATOM 819 O O . PRO A 1 104 ? -10.117 5.369 -21.076 1.00 31.89 104 PRO A O 1
ATOM 823 N N . LEU A 1 105 ? -8.993 5.713 -23.013 1.00 31.31 105 LEU A N 1
ATOM 824 C CA . LEU A 1 105 ? -10.082 6.435 -23.647 1.00 31.35 105 LEU A CA 1
ATOM 825 C C . LEU A 1 105 ? -10.639 5.606 -24.766 1.00 38.99 105 LEU A C 1
ATOM 826 O O . LEU A 1 105 ? -9.886 5.042 -25.566 1.00 39.35 105 LEU A O 1
ATOM 831 N N . ASP A 1 106 ? -11.960 5.556 -24.830 1.00 37.34 106 ASP A N 1
ATOM 832 C CA . ASP A 1 106 ? -12.709 4.917 -25.898 1.00 38.52 106 ASP A CA 1
ATOM 833 C C . ASP A 1 106 ? -13.190 6.091 -26.765 1.00 44.43 106 ASP A C 1
ATOM 834 O O . ASP A 1 106 ? -14.153 6.766 -26.410 1.00 44.13 106 ASP A O 1
ATOM 839 N N . LEU A 1 107 ? -12.480 6.368 -27.870 1.00 43.71 107 LEU A N 1
ATOM 840 C CA . LEU A 1 107 ? -12.798 7.484 -28.766 1.00 45.74 107 LEU A CA 1
ATOM 841 C C . LEU A 1 107 ? -14.162 7.391 -29.475 1.00 53.61 107 LEU A C 1
ATOM 842 O O . LEU A 1 107 ? -14.575 8.345 -30.136 1.00 52.89 107 LEU A O 1
ATOM 847 N N . LYS A 1 108 ? -14.869 6.261 -29.301 1.00 52.69 108 LYS A N 1
ATOM 848 C CA . LYS A 1 108 ? -16.212 6.053 -29.835 1.00 53.43 108 LYS A CA 1
ATOM 849 C C . LYS A 1 108 ? -17.181 6.918 -29.003 1.00 57.93 108 LYS A C 1
ATOM 850 O O . LYS A 1 108 ? -18.175 7.410 -29.540 1.00 58.12 108 LYS A O 1
ATOM 852 N N . LYS A 1 109 ? -16.852 7.138 -27.704 1.00 53.30 109 LYS A N 1
ATOM 853 C CA . LYS A 1 109 ? -17.619 7.969 -26.772 1.00 52.82 109 LYS A CA 1
ATOM 854 C C . LYS A 1 109 ? -17.302 9.455 -27.023 1.00 56.07 109 LYS A C 1
ATOM 855 O O . LYS A 1 109 ? -16.118 9.813 -27.022 1.00 54.61 109 LYS A O 1
ATOM 861 N N . PRO A 1 110 ? -18.334 10.336 -27.190 1.00 51.95 110 PRO A N 1
ATOM 862 C CA . PRO A 1 110 ? -18.060 11.774 -27.409 1.00 50.90 110 PRO A CA 1
ATOM 863 C C . PRO A 1 110 ? -17.387 12.457 -26.219 1.00 50.57 110 PRO A C 1
ATOM 864 O O . PRO A 1 110 ? -16.694 13.457 -26.402 1.00 49.73 110 PRO A O 1
ATOM 868 N N . LYS A 1 111 ? -17.607 11.907 -25.010 1.00 45.03 111 LYS A N 1
ATOM 869 C CA . LYS A 1 111 ? -17.036 12.319 -23.726 1.00 44.17 111 LYS A CA 1
ATOM 870 C C . LYS A 1 111 ? -15.504 12.214 -23.820 1.00 44.08 111 LYS A C 1
ATOM 871 O O . LYS A 1 111 ? -14.789 13.165 -23.512 1.00 42.00 111 LYS A O 1
ATOM 877 N N . HIS A 1 112 ? -15.019 11.050 -24.276 1.00 40.15 112 HIS A N 1
ATOM 878 C CA . HIS A 1 112 ? -13.603 10.738 -24.423 1.00 39.80 112 HIS A CA 1
ATOM 879 C C . HIS A 1 112 ? -12.990 11.437 -25.622 1.00 41.61 112 HIS A C 1
ATOM 880 O O . HIS A 1 112 ? -11.809 11.763 -25.580 1.00 39.61 112 HIS A O 1
ATOM 887 N N . LYS A 1 113 ? -13.795 11.686 -26.671 1.00 39.03 113 LYS A N 1
ATOM 888 C CA . LYS A 1 113 ? -13.392 12.407 -27.886 1.00 39.76 113 LYS A CA 1
ATOM 889 C C . LYS A 1 113 ? -13.035 13.873 -27.524 1.00 43.11 113 LYS A C 1
ATOM 890 O O . LYS A 1 113 ? -12.123 14.455 -28.108 1.00 42.69 113 LYS A O 1
ATOM 896 N N . MET A 1 114 ? -13.749 14.439 -26.542 1.00 40.94 114 MET A N 1
ATOM 897 C CA . MET A 1 114 ? -13.542 15.776 -26.006 1.00 41.97 114 MET A CA 1
ATOM 898 C C . MET A 1 114 ? -12.312 15.763 -25.091 1.00 41.03 114 MET A C 1
ATOM 899 O O . MET A 1 114 ? -11.538 16.726 -25.093 1.00 39.17 114 MET A O 1
ATOM 904 N N . MET A 1 115 ? -12.107 14.662 -24.331 1.00 36.19 115 MET A N 1
ATOM 905 C CA . MET A 1 115 ? -10.921 14.524 -23.477 1.00 34.65 115 MET A CA 1
ATOM 906 C C . MET A 1 115 ? -9.666 14.546 -24.343 1.00 34.53 115 MET A C 1
ATOM 907 O O . MET A 1 115 ? -8.722 15.255 -24.016 1.00 34.21 115 MET A O 1
ATOM 912 N N . GLN A 1 116 ? -9.693 13.842 -25.488 1.00 29.45 116 GLN A N 1
ATOM 913 C CA . GLN A 1 116 ? -8.593 13.787 -26.447 1.00 29.28 116 GLN A CA 1
ATOM 914 C C . GLN A 1 116 ? -8.205 15.226 -26.837 1.00 33.38 116 GLN A C 1
ATOM 915 O O . GLN A 1 116 ? -7.032 15.597 -26.730 1.00 32.98 116 GLN A O 1
ATOM 921 N N . LYS A 1 117 ? -9.226 16.051 -27.184 1.00 28.97 117 LYS A N 1
ATOM 922 C CA . LYS A 1 117 ? -9.105 17.459 -27.571 1.00 28.55 117 LYS A CA 1
ATOM 923 C C . LYS A 1 117 ? -8.505 18.291 -26.442 1.00 29.16 117 LYS A C 1
ATOM 924 O O . LYS A 1 117 ? -7.652 19.132 -26.708 1.00 26.92 117 LYS A O 1
ATOM 930 N N . GLN A 1 118 ? -8.928 18.037 -25.185 1.00 24.94 118 GLN A N 1
ATOM 931 C CA . GLN A 1 118 ? -8.376 18.718 -24.004 1.00 24.74 118 GLN A CA 1
ATOM 932 C C . GLN A 1 118 ? -6.871 18.439 -23.849 1.00 27.38 118 GLN A C 1
ATOM 933 O O . GLN A 1 118 ? -6.122 19.353 -23.514 1.00 26.49 118 GLN A O 1
ATOM 939 N N . LEU A 1 119 ? -6.451 17.173 -24.038 1.00 24.34 119 LEU A N 1
ATOM 940 C CA . LEU A 1 119 ? -5.048 16.743 -23.960 1.00 24.34 119 LEU A CA 1
ATOM 941 C C . LEU A 1 119 ? -4.220 17.352 -25.074 1.00 29.63 119 LEU A C 1
ATOM 942 O O . LEU A 1 119 ? -3.121 17.821 -24.790 1.00 29.86 119 LEU A O 1
ATOM 947 N N . ILE A 1 120 ? -4.718 17.356 -26.339 1.00 26.40 120 ILE A N 1
ATOM 948 C CA . ILE A 1 120 ? -3.938 18.011 -27.408 1.00 27.55 120 ILE A CA 1
ATOM 949 C C . ILE A 1 120 ? -3.683 19.500 -27.062 1.00 29.91 120 ILE A C 1
ATOM 950 O O . ILE A 1 120 ? -2.567 19.984 -27.256 1.00 30.12 120 ILE A O 1
ATOM 955 N N . TYR A 1 121 ? -4.704 20.190 -26.483 1.00 23.48 121 TYR A N 1
ATOM 956 C CA . TYR A 1 121 ? -4.563 21.577 -26.073 1.00 21.77 121 TYR A CA 1
ATOM 957 C C . TYR A 1 121 ? -3.536 21.714 -24.949 1.00 25.02 121 TYR A C 1
ATOM 958 O O . TYR A 1 121 ? -2.647 22.551 -25.034 1.00 22.43 121 TYR A O 1
ATOM 967 N N . MET A 1 122 ? -3.659 20.877 -23.921 1.00 23.77 122 MET A N 1
ATOM 968 C CA . MET A 1 122 ? -2.757 20.861 -22.761 1.00 23.82 122 MET A CA 1
ATOM 969 C C . MET A 1 122 ? -1.304 20.631 -23.166 1.00 28.61 122 MET A C 1
ATOM 970 O O . MET A 1 122 ? -0.424 21.338 -22.685 1.00 28.51 122 MET A O 1
ATOM 975 N N . LYS A 1 123 ? -1.068 19.707 -24.113 1.00 25.62 123 LYS A N 1
ATOM 976 C CA . LYS A 1 123 ? 0.277 19.435 -24.650 1.00 25.83 123 LYS A CA 1
ATOM 977 C C . LYS A 1 123 ? 0.861 20.657 -25.342 1.00 27.53 123 LYS A C 1
ATOM 978 O O . LYS A 1 123 ? 2.033 20.956 -25.124 1.00 25.87 123 LYS A O 1
ATOM 984 N N . SER A 1 124 ? 0.024 21.415 -26.105 1.00 24.66 124 SER A N 1
ATOM 985 C CA . SER A 1 124 ? 0.437 22.644 -26.783 1.00 24.84 124 SER A CA 1
ATOM 986 C C . SER A 1 124 ? 0.777 23.781 -25.799 1.00 29.53 124 SER A C 1
ATOM 987 O O . SER A 1 124 ? 1.500 24.710 -26.171 1.00 30.75 124 SER A O 1
ATOM 990 N N . ILE A 1 125 ? 0.194 23.747 -24.582 1.00 25.27 125 ILE A N 1
ATOM 991 C CA . ILE A 1 125 ? 0.449 24.755 -23.538 1.00 24.36 125 ILE A CA 1
ATOM 992 C C . ILE A 1 125 ? 1.163 24.129 -22.305 1.00 25.38 125 ILE A C 1
ATOM 993 O O . ILE A 1 125 ? 0.997 24.619 -21.190 1.00 26.99 125 ILE A O 1
ATOM 998 N N . SER A 1 126 ? 1.957 23.056 -22.507 1.00 20.13 126 SER A N 1
ATOM 999 C CA . SER A 1 126 ? 2.646 22.360 -21.410 1.00 20.56 126 SER A CA 1
ATOM 1000 C C . SER A 1 126 ? 3.614 23.224 -20.613 1.00 25.77 126 SER A C 1
ATOM 1001 O O . SER A 1 126 ? 3.709 23.031 -19.406 1.00 25.87 126 SER A O 1
ATOM 1004 N N . GLU A 1 127 ? 4.306 24.192 -21.267 1.00 24.48 127 GLU A N 1
ATOM 1005 C CA . GLU A 1 127 ? 5.215 25.134 -20.585 1.00 24.59 127 GLU A CA 1
ATOM 1006 C C . GLU A 1 127 ? 4.426 26.039 -19.595 1.00 26.77 127 GLU A C 1
ATOM 1007 O O . GLU A 1 127 ? 4.878 26.298 -18.483 1.00 26.58 127 GLU A O 1
ATOM 1013 N N . LYS A 1 128 ? 3.259 26.516 -20.015 1.00 23.00 128 LYS A N 1
ATOM 1014 C CA . LYS A 1 128 ? 2.401 27.353 -19.182 1.00 22.24 128 LYS A CA 1
ATOM 1015 C C . LYS A 1 128 ? 1.877 26.506 -18.026 1.00 24.22 128 LYS A C 1
ATOM 1016 O O . LYS A 1 128 ? 1.879 26.977 -16.902 1.00 23.74 128 LYS A O 1
ATOM 1022 N N . ILE A 1 129 ? 1.468 25.251 -18.304 1.00 22.47 129 ILE A N 1
ATOM 1023 C CA . ILE A 1 129 ? 0.964 24.331 -17.267 1.00 20.96 129 ILE A CA 1
ATOM 1024 C C . ILE A 1 129 ? 2.031 24.097 -16.227 1.00 26.18 129 ILE A C 1
ATOM 1025 O O . ILE A 1 129 ? 1.761 24.222 -15.030 1.00 26.21 129 ILE A O 1
ATOM 1030 N N . GLU A 1 130 ? 3.244 23.762 -16.683 1.00 24.76 130 GLU A N 1
ATOM 1031 C CA . GLU A 1 130 ? 4.382 23.492 -15.800 1.00 24.91 130 GLU A CA 1
ATOM 1032 C C . GLU A 1 130 ? 4.739 24.716 -14.961 1.00 25.34 130 GLU A C 1
ATOM 1033 O O . GLU A 1 130 ? 4.839 24.587 -13.741 1.00 24.80 130 GLU A O 1
ATOM 1039 N N . ASN A 1 131 ? 4.797 25.909 -15.594 1.00 21.70 131 ASN A N 1
ATOM 1040 C CA . ASN A 1 131 ? 5.124 27.177 -14.914 1.00 22.87 131 ASN A CA 1
ATOM 1041 C C . ASN A 1 131 ? 4.081 27.682 -13.947 1.00 24.62 131 ASN A C 1
ATOM 1042 O O . ASN A 1 131 ? 4.441 28.122 -12.858 1.00 23.93 131 ASN A O 1
ATOM 1047 N N . LYS A 1 132 ? 2.804 27.560 -14.297 1.00 21.28 132 LYS A N 1
ATOM 1048 C CA . LYS A 1 132 ? 1.736 27.958 -13.383 1.00 21.78 132 LYS A CA 1
ATOM 1049 C C . LYS A 1 132 ? 1.659 27.048 -12.157 1.00 25.28 132 LYS A C 1
ATOM 1050 O O . LYS A 1 132 ? 1.314 27.518 -11.084 1.00 23.91 132 LYS A O 1
ATOM 1056 N N . SER A 1 133 ? 1.949 25.743 -12.321 1.00 22.30 133 SER A N 1
ATOM 1057 C CA . SER A 1 133 ? 1.984 24.806 -11.193 1.00 21.42 133 SER A CA 1
ATOM 1058 C C . SER A 1 133 ? 3.087 25.208 -10.222 1.00 24.03 133 SER A C 1
ATOM 1059 O O . SER A 1 133 ? 2.864 25.202 -9.011 1.00 23.73 133 SER A O 1
ATOM 1062 N N . GLU A 1 134 ? 4.246 25.610 -10.759 1.00 21.43 134 GLU A N 1
ATOM 1063 C CA . GLU A 1 134 ? 5.414 26.096 -10.016 1.00 21.96 134 GLU A CA 1
ATOM 1064 C C . GLU A 1 134 ? 5.065 27.365 -9.267 1.00 23.75 134 GLU A C 1
ATOM 1065 O O . GLU A 1 134 ? 5.391 27.447 -8.090 1.00 22.57 134 GLU A O 1
ATOM 1071 N N . VAL A 1 135 ? 4.421 28.358 -9.943 1.00 20.06 135 VAL A N 1
ATOM 1072 C CA . V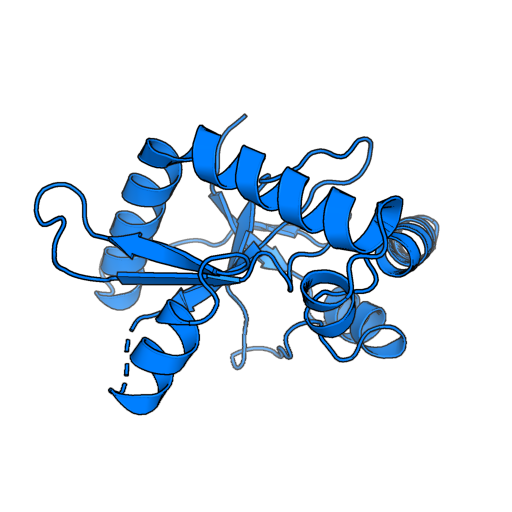AL A 1 135 ? 3.978 29.597 -9.285 1.00 20.76 135 VAL A CA 1
ATOM 1073 C C . VAL A 1 135 ? 3.045 29.218 -8.110 1.00 23.41 135 VAL A C 1
ATOM 1074 O O . VAL A 1 135 ? 3.284 29.614 -6.996 1.00 23.48 135 VAL A O 1
ATOM 1078 N N . VAL A 1 136 ? 2.032 28.420 -8.351 1.00 20.95 136 VAL A N 1
ATOM 1079 C CA . VAL A 1 136 ? 1.064 28.010 -7.310 1.00 21.36 136 VAL A CA 1
ATOM 1080 C C . VAL A 1 136 ? 1.796 27.314 -6.130 1.00 25.78 136 VAL A C 1
ATOM 1081 O O . VAL A 1 136 ? 1.543 27.637 -4.964 1.00 25.35 136 VAL A O 1
ATOM 1085 N N . TYR A 1 137 ? 2.718 26.395 -6.451 1.00 21.47 137 TYR A N 1
ATOM 1086 C CA . TYR A 1 137 ? 3.506 25.648 -5.454 1.00 20.90 137 TYR A CA 1
ATOM 1087 C C . TYR A 1 137 ? 4.315 26.585 -4.557 1.00 24.18 137 TYR A C 1
ATOM 1088 O O . TYR A 1 137 ? 4.171 26.527 -3.336 1.00 22.75 137 TYR A O 1
ATOM 1097 N N . ARG A 1 138 ? 5.109 27.483 -5.163 1.00 21.29 138 ARG A N 1
ATOM 1098 C CA . ARG A 1 138 ? 5.969 28.422 -4.451 1.00 21.78 138 ARG A CA 1
ATOM 1099 C C . ARG A 1 138 ? 5.178 29.438 -3.635 1.00 27.68 138 ARG A C 1
ATOM 1100 O O . ARG A 1 138 ? 5.497 29.650 -2.459 1.00 28.04 138 ARG A O 1
ATOM 1108 N N . LYS A 1 139 ? 4.145 30.041 -4.233 1.00 23.19 139 LYS A N 1
ATOM 1109 C CA . LYS A 1 139 ? 3.304 31.036 -3.535 1.00 24.52 139 LYS A CA 1
ATOM 1110 C C . LYS A 1 139 ? 2.599 30.437 -2.317 1.00 29.83 139 LYS A C 1
ATOM 1111 O O . LYS A 1 139 ? 2.571 31.070 -1.268 1.00 30.82 139 LYS A O 1
ATOM 1117 N N . ALA A 1 140 ? 2.093 29.199 -2.431 1.00 27.07 140 ALA A N 1
ATOM 1118 C CA . ALA A 1 140 ? 1.396 28.549 -1.302 1.00 27.19 140 ALA A CA 1
ATOM 1119 C C . ALA A 1 140 ? 2.311 27.933 -0.234 1.00 34.39 140 ALA A C 1
ATOM 1120 O O . ALA A 1 140 ? 2.032 28.059 0.962 1.00 33.77 140 ALA A O 1
ATOM 1122 N N . ALA A 1 141 ? 3.354 27.206 -0.671 1.00 32.73 141 ALA A N 1
ATOM 1123 C CA . ALA A 1 141 ? 4.249 26.467 0.220 1.00 32.85 141 ALA A CA 1
ATOM 1124 C C . ALA A 1 141 ? 5.504 27.184 0.683 1.00 38.37 141 ALA A C 1
ATOM 1125 O O . ALA A 1 141 ? 5.984 26.898 1.782 1.00 39.35 141 ALA A O 1
ATOM 1127 N N . HIS A 1 142 ? 6.056 28.100 -0.123 1.00 34.67 142 HIS A N 1
ATOM 1128 C CA . HIS A 1 142 ? 7.295 28.790 0.235 1.00 35.47 142 HIS A CA 1
ATOM 1129 C C . HIS A 1 142 ? 7.081 30.248 0.653 1.00 41.92 142 HIS A C 1
ATOM 1130 O O . HIS A 1 142 ? 7.642 30.679 1.658 1.00 41.44 142 HIS A O 1
ATOM 1137 N N . GLU A 1 143 ? 6.296 30.998 -0.134 1.00 37.14 143 GLU A N 1
ATOM 1138 C CA . GLU A 1 143 ? 6.013 32.406 0.098 1.00 37.31 143 GLU A CA 1
ATOM 1139 C C . GLU A 1 143 ? 4.924 32.574 1.138 1.00 43.07 143 GLU A C 1
ATOM 1140 O O . GLU A 1 143 ? 4.915 33.583 1.845 1.00 42.90 143 GLU A O 1
ATOM 1146 N N . LYS A 1 144 ? 3.995 31.602 1.216 1.00 41.37 144 LYS A N 1
ATOM 1147 C CA . LYS A 1 144 ? 2.862 31.630 2.137 1.00 41.66 144 LYS A CA 1
ATOM 1148 C C . LYS A 1 144 ? 1.941 32.843 1.842 1.00 45.44 144 LYS A C 1
ATOM 1149 O O . LYS A 1 144 ? 1.337 33.402 2.754 1.00 45.34 144 LYS A O 1
ATOM 1155 N N . ASP A 1 145 ? 1.832 33.205 0.535 1.00 41.25 145 ASP A N 1
ATOM 1156 C CA . ASP A 1 145 ? 0.969 34.272 -0.024 1.00 39.64 145 ASP A CA 1
ATOM 1157 C C . ASP A 1 145 ? -0.471 33.935 0.306 1.00 42.26 145 ASP A C 1
ATOM 1158 O O . ASP A 1 145 ? -0.917 32.814 0.053 1.00 41.93 145 ASP A O 1
ATOM 1163 N N . GLY A 1 146 ? -1.163 34.925 0.865 1.00 37.75 146 GLY A N 1
ATOM 1164 C CA . GLY A 1 146 ? -2.545 34.859 1.320 1.00 36.50 146 GLY A CA 1
ATOM 1165 C C . GLY A 1 146 ? -3.532 34.180 0.402 1.00 37.17 146 GLY A C 1
ATOM 1166 O O . GLY A 1 146 ? -4.194 33.232 0.815 1.00 37.33 146 GLY A O 1
ATOM 1167 N N . TYR A 1 147 ? -3.638 34.662 -0.844 1.00 32.13 147 TYR A N 1
ATOM 1168 C CA . 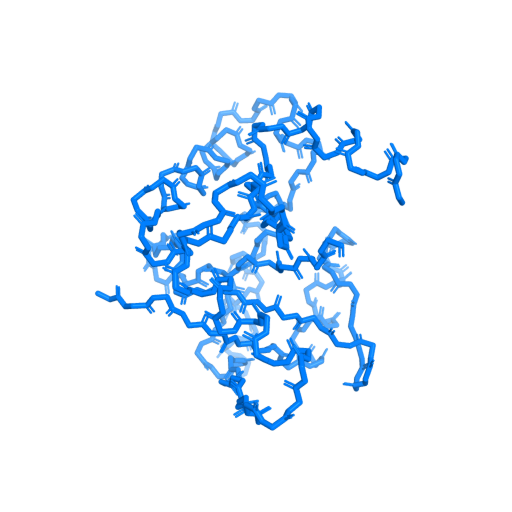TYR A 1 147 ? -4.595 34.143 -1.816 1.00 30.75 147 TYR A CA 1
ATOM 1169 C C . TYR A 1 147 ? -4.344 32.675 -2.167 1.00 33.47 147 TYR A C 1
ATOM 1170 O O . TYR A 1 147 ? -5.278 31.877 -2.186 1.00 33.75 147 TYR A O 1
ATOM 1179 N N . TYR A 1 148 ? -3.089 32.331 -2.442 1.00 28.66 148 TYR A N 1
ATOM 1180 C CA . TYR A 1 148 ? -2.707 30.978 -2.825 1.00 27.74 148 TYR A CA 1
ATOM 1181 C C . TYR A 1 148 ? -2.809 29.967 -1.685 1.00 31.44 148 TYR A C 1
ATOM 1182 O O . TYR A 1 148 ? -3.301 28.863 -1.916 1.00 30.40 148 TYR A O 1
ATOM 1191 N N . LEU A 1 149 ? -2.341 30.330 -0.473 1.00 29.35 149 LEU A N 1
ATOM 1192 C CA . LEU A 1 149 ? -2.345 29.462 0.719 1.00 30.93 149 LEU A CA 1
ATOM 1193 C C . LEU A 1 149 ? -3.744 28.977 1.041 1.00 34.15 149 LEU A C 1
ATOM 1194 O O . LEU A 1 149 ? -3.933 27.788 1.276 1.00 33.18 149 LEU A O 1
ATOM 1199 N N . LYS A 1 150 ? -4.721 29.911 1.054 1.00 31.08 150 LYS A N 1
ATOM 1200 C CA . LYS A 1 150 ? -6.121 29.639 1.371 1.00 30.51 150 LYS A CA 1
ATOM 1201 C C . LYS A 1 150 ? -6.870 28.746 0.371 1.00 33.17 150 LYS A C 1
ATOM 1202 O O . LYS A 1 150 ? -7.788 28.024 0.770 1.00 34.00 150 LYS A O 1
ATOM 1208 N N . PHE A 1 151 ? -6.507 28.825 -0.920 1.00 29.05 151 PHE A N 1
ATOM 1209 C CA . PHE A 1 151 ? -7.131 28.023 -1.986 1.00 28.09 151 PHE A CA 1
ATOM 1210 C C . PHE A 1 151 ? -6.434 26.718 -2.245 1.00 30.55 151 PHE A C 1
ATOM 1211 O O . PHE A 1 151 ? -7.044 25.775 -2.740 1.00 30.84 151 PHE A O 1
ATOM 1219 N N . SER A 1 152 ? -5.165 26.657 -1.966 1.00 28.24 152 SER A N 1
ATOM 1220 C CA . SER A 1 152 ? -4.454 25.449 -2.319 1.00 29.69 152 SER A CA 1
ATOM 1221 C C . SER A 1 152 ? -4.281 24.439 -1.240 1.00 32.28 152 SER A C 1
ATOM 1222 O O . SER A 1 152 ? -4.439 24.747 -0.059 1.00 29.95 152 SER A O 1
ATOM 1225 N N . CYS A 1 153 ? -4.024 23.196 -1.669 1.00 31.11 153 CYS A N 1
ATOM 1226 C CA . CYS A 1 153 ? -3.738 22.038 -0.835 1.00 32.51 153 CYS A CA 1
ATOM 1227 C C . CYS A 1 153 ? -2.493 22.386 -0.045 1.00 34.81 153 CYS A C 1
ATOM 1228 O O . CYS A 1 153 ? -1.650 23.153 -0.527 1.00 33.99 153 CYS A O 1
ATOM 1231 N N . ASP A 1 154 ? -2.338 21.807 1.141 1.00 30.53 154 ASP A N 1
ATOM 1232 C CA . ASP A 1 154 ? -1.117 22.017 1.916 1.00 28.59 154 ASP A CA 1
ATOM 1233 C C . ASP A 1 154 ? -0.127 21.039 1.256 1.00 29.85 154 ASP A C 1
ATOM 1234 O O . ASP A 1 154 ? -0.060 19.878 1.653 1.00 29.56 154 ASP A O 1
ATOM 1239 N N . PHE A 1 155 ? 0.554 21.499 0.173 1.00 23.95 155 PHE A N 1
ATOM 1240 C CA . PHE A 1 155 ? 1.463 20.701 -0.652 1.00 22.60 155 PHE A CA 1
ATOM 1241 C C . PHE A 1 155 ? 2.530 19.920 0.101 1.00 28.53 155 PHE A C 1
ATOM 1242 O O . PHE A 1 155 ? 2.743 18.747 -0.191 1.00 28.77 155 PHE A O 1
ATOM 1250 N N . LYS A 1 156 ? 3.201 20.567 1.060 1.00 28.09 156 LYS A N 1
ATOM 1251 C CA . LYS A 1 156 ? 4.248 19.955 1.879 1.00 27.60 156 LYS A CA 1
ATOM 1252 C C . LYS A 1 156 ? 3.780 18.843 2.803 1.00 30.92 156 LYS A C 1
ATOM 1253 O O . LYS A 1 156 ? 4.460 17.819 2.922 1.00 29.84 156 LYS A O 1
ATOM 1259 N N . LEU A 1 157 ? 2.619 19.025 3.432 1.00 29.45 157 LEU A N 1
ATOM 1260 C CA . LEU A 1 157 ? 2.001 18.008 4.288 1.00 30.31 157 LEU A CA 1
ATOM 1261 C C . LEU A 1 157 ? 1.648 16.770 3.417 1.00 33.12 157 LEU A C 1
ATOM 1262 O O . LEU A 1 157 ? 1.909 15.637 3.824 1.00 31.97 157 LEU A O 1
ATOM 1267 N N . LEU A 1 158 ? 1.121 17.007 2.199 1.00 28.69 158 LEU A N 1
ATOM 1268 C CA . LEU A 1 158 ? 0.765 15.941 1.264 1.00 28.66 158 LEU A CA 1
ATOM 1269 C C . LEU A 1 158 ? 2.014 15.159 0.838 1.00 29.55 158 LEU A C 1
ATOM 1270 O O . LEU A 1 158 ? 1.966 13.942 0.792 1.00 28.03 158 LEU A O 1
ATOM 1275 N N . GLU A 1 159 ? 3.132 15.856 0.613 1.00 25.98 159 GLU A N 1
ATOM 1276 C CA . GLU A 1 159 ? 4.425 15.261 0.281 1.00 26.70 159 GLU A CA 1
ATOM 1277 C C . GLU A 1 159 ? 4.926 14.375 1.417 1.00 32.81 159 GLU A C 1
ATOM 1278 O O . GLU A 1 159 ? 5.352 13.262 1.144 1.00 32.38 159 GLU A O 1
ATOM 1284 N N . ALA A 1 160 ? 4.806 14.837 2.684 1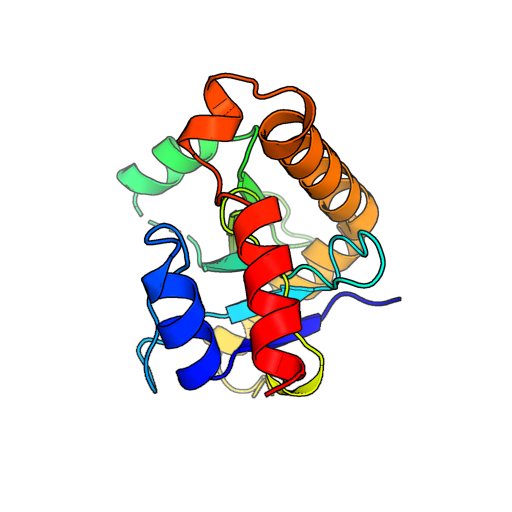.00 31.08 160 ALA A N 1
ATOM 1285 C CA . ALA A 1 160 ? 5.190 14.084 3.881 1.00 32.63 160 ALA A CA 1
ATOM 1286 C C . ALA A 1 160 ? 4.344 12.835 4.006 1.00 36.90 160 ALA A C 1
ATOM 1287 O O . ALA A 1 160 ? 4.881 11.764 4.292 1.00 36.46 160 ALA A O 1
ATOM 1289 N N . LYS A 1 161 ? 3.038 12.958 3.736 1.00 33.09 161 LYS A N 1
ATOM 1290 C CA . LYS A 1 161 ? 2.151 11.813 3.810 1.00 33.11 161 LYS A CA 1
ATOM 1291 C C . LYS A 1 161 ? 2.220 10.871 2.593 1.00 37.54 161 LYS A C 1
ATOM 1292 O O . LYS A 1 161 ? 1.990 9.678 2.758 1.00 36.38 161 LYS A O 1
ATOM 1298 N N . ALA A 1 162 ? 2.659 11.374 1.411 1.00 33.64 162 ALA A N 1
AT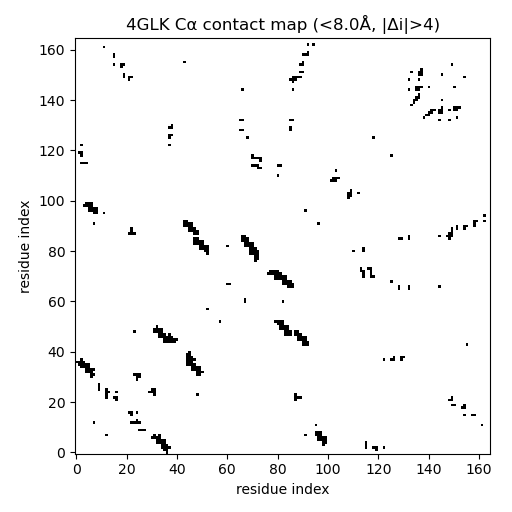OM 1299 C CA . ALA A 1 162 ? 2.846 10.549 0.211 1.00 32.80 162 ALA A CA 1
ATOM 1300 C C . ALA A 1 162 ? 4.013 9.578 0.400 1.00 36.41 162 ALA A C 1
ATOM 1301 O O . ALA A 1 162 ? 3.894 8.409 0.035 1.00 35.76 162 ALA A O 1
ATOM 1303 N N . THR A 1 163 ? 5.126 10.038 0.998 1.00 33.72 163 THR A N 1
ATOM 1304 C CA . THR A 1 163 ? 6.288 9.170 1.221 1.00 33.58 163 THR A CA 1
ATOM 1305 C C . THR A 1 163 ? 5.970 8.110 2.273 1.00 38.83 163 THR A C 1
ATOM 1306 O O . THR A 1 163 ? 6.431 6.984 2.149 1.00 39.10 163 THR A O 1
ATOM 1310 N N . LEU A 1 164 ? 5.144 8.480 3.274 1.00 36.90 164 LEU A N 1
ATOM 1311 C CA . LEU A 1 164 ? 4.654 7.625 4.362 1.00 37.71 164 LEU A CA 1
ATOM 1312 C C . LEU A 1 164 ? 3.767 6.514 3.822 1.00 39.68 164 LEU A C 1
ATOM 1313 O O . LEU A 1 164 ? 3.861 5.400 4.306 1.00 39.25 164 LEU A O 1
ATOM 1318 N N . TYR A 1 165 ? 2.938 6.838 2.851 1.00 35.36 165 TYR A N 1
ATOM 1319 C CA . TYR A 1 165 ? 2.070 5.890 2.251 1.00 35.52 165 TYR A CA 1
ATOM 1320 C C . TYR A 1 165 ? 2.922 4.870 1.574 1.00 44.91 165 TYR A C 1
ATOM 1321 O O . TYR A 1 165 ? 2.712 3.710 1.744 1.00 44.91 165 TYR A O 1
ATOM 1330 N N . SER A 1 166 ? 3.890 5.305 0.798 1.00 45.65 166 SER A N 1
ATOM 1331 C CA . SER A 1 166 ? 4.650 4.373 -0.014 1.00 47.14 166 SER A CA 1
ATOM 1332 C C . SER A 1 166 ? 5.752 3.612 0.710 1.00 53.23 166 SER A C 1
ATOM 1333 O O . SER A 1 166 ? 6.275 2.683 0.189 1.00 52.87 166 SER A O 1
ATOM 1336 N N . LYS A 1 167 ? 6.061 4.003 1.926 1.00 51.86 167 LYS A N 1
ATOM 1337 C CA . LYS A 1 167 ? 6.987 3.275 2.765 1.00 52.67 167 LYS A CA 1
ATOM 1338 C C . LYS A 1 167 ? 6.202 2.253 3.571 1.00 58.01 167 LYS A C 1
ATOM 1339 O O . LYS A 1 16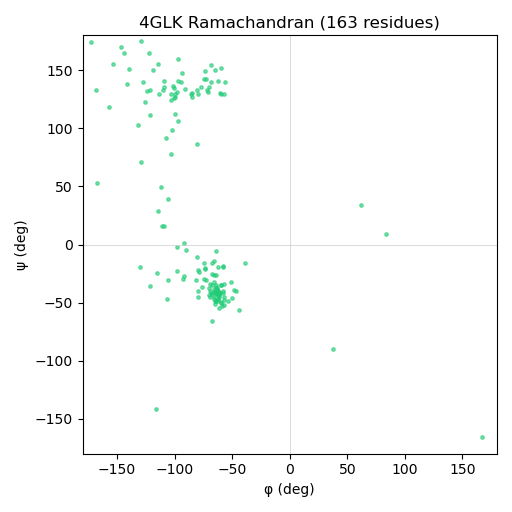7 ? 6.758 1.461 4.292 1.00 58.56 167 LYS A O 1
ATOM 1345 N N . LYS A 1 168 ? 4.897 2.275 3.454 1.00 54.19 168 LYS A N 1
ATOM 1346 C CA . LYS A 1 168 ? 4.085 1.310 4.225 1.00 71.52 168 LYS A CA 1
ATOM 1347 C C . LYS A 1 168 ? 4.522 -0.171 4.173 1.00 110.07 168 LYS A C 1
ATOM 1348 O O . LYS A 1 168 ? 4.895 -0.690 3.121 1.00 74.07 168 LYS A O 1
#

Foldseek 3Di:
DAKAKWWFALVLQVLLCVPWVLADHDDDVSTWIWIDQLECVDVFGKIWTKAFQPPVVVVVQVVVVLFKDWFAFVVGRVHTTTITGLQNIATAPPVGIGGDDADCVDVNSVSVVRRRVRCRVCSVVSSVSNVVLCCVQAPVVPDVSVVRHTNHVVRVVVNVVVVVD

Solvent-accessible surface area: 8924 Å² total; per-residue (Å²): 132,75,6,126,10,13,26,4,26,35,119,0,2,56,32,0,84,146,81,19,92,78,1,34,137,10,109,122,150,98,59,14,32,0,0,0,49,1,18,134,26,107,130,40,41,0,1,0,1,9,55,59,146,82,120,133,74,28,60,46,15,126,82,73,74,120,0,3,4,74,0,37,23,73,82,75,98,137,57,33,8,0,5,0,12,0,12,12,0,0,0,6,21,123,83,19,33,75,95,50,114,54,68,78,86,100,109,153,25,97,50,14,69,82,0,25,92,24,0,86,73,31,40,134,111,0,78,74,32,0,61,68,0,11,133,61,4,21,102,107,118,43,54,43,15,77,129,43,2,2,71,2,87,59,0,16,48,47,2,46,91,21,67,166,178

Secondary structure (DSSP, 8-state):
---EEEEE-HHHHHHHTTT-TTSPP-BTTBPPEEEEEEEE-SSSEEEEEEEE--HHHHHHHHHTTTTEEEEEETTEEEEEEEEEEGGG-EE--GGGEEE----TTSHHHHHHHHHHHHHHHTHHHHHHHHHHHHHIIIII--HHHHHHS--HHHHHHHHHHHHT-

Organism: Lactococcus lactis subsp. lactis (NCBI:txid1360)

Sequence (165 aa):
GTLRFFTVTDEYIAYLRKFESKVHYQYENNASTYVGVVLKKNDFNYFIPLLSYNPEKDKAMKKRSRIVTRLFEIGNINNPLGYLLHHNMIPVPDSELIPLPLDLKKPKHKMMQKQLIYMKSISEKIENKSEVVYRKAAHEKDGYYLKFSCDFKLLEAKATLYSKK

B-factor: mean 38.12, std 15.34, range [16.77, 110.07]

Nearest PDB structures (foldseek):
  4glk-assembly1_A  TM=1.006E+00  e=9.093E-34  Lactococcus lactis
  4ato-assembly1_A  TM=8.484E-01  e=3.300E-12  Bacillus thuringiensis
  7d8o-assembly2_G  TM=8.426E-01  e=9.202E-12  Escherichia coli
  2xd0-assembly1_Y  TM=8.689E-01  e=8.072E-11  Pectobacterium atrosepticum
  1tlj-assembly1_B  TM=2.336E-01  e=9.257E-01  Saccharolobus solfataricus